Protein AF-A0A0N4THK7-F1 (afdb_monomer)

Structure (mmCIF, N/CA/C/O backbone):
data_AF-A0A0N4THK7-F1
#
_entry.id   AF-A0A0N4THK7-F1
#
loop_
_atom_site.group_PDB
_atom_site.id
_atom_site.type_symbol
_atom_site.label_atom_id
_atom_site.label_alt_id
_atom_site.label_comp_id
_atom_site.label_asym_id
_atom_site.label_entity_id
_atom_site.label_seq_id
_atom_site.pdbx_PDB_ins_code
_atom_site.Cartn_x
_atom_site.Cartn_y
_atom_site.Cartn_z
_atom_site.occupancy
_atom_site.B_iso_or_equiv
_atom_site.auth_seq_id
_atom_site.auth_comp_id
_atom_site.auth_asym_id
_atom_site.auth_atom_id
_atom_site.pdbx_PDB_model_num
ATOM 1 N N . MET A 1 1 ? -6.815 0.777 -5.224 1.00 80.88 1 MET A N 1
ATOM 2 C CA . MET A 1 1 ? -6.163 0.898 -3.899 1.00 80.88 1 MET A CA 1
ATOM 3 C C . MET A 1 1 ? -4.848 1.657 -4.003 1.00 80.88 1 MET A C 1
ATOM 5 O O . MET A 1 1 ? -4.800 2.762 -3.488 1.00 80.88 1 MET A O 1
ATOM 9 N N . VAL A 1 2 ? -3.824 1.123 -4.689 1.00 81.69 2 VAL A N 1
ATOM 10 C CA . VAL A 1 2 ? -2.523 1.810 -4.831 1.00 81.69 2 VAL A CA 1
ATOM 11 C C . VAL A 1 2 ? -2.693 3.181 -5.486 1.00 81.69 2 VAL A C 1
ATOM 13 O O . VAL A 1 2 ? -2.347 4.175 -4.869 1.00 81.69 2 VAL A O 1
ATOM 16 N N . GLU A 1 3 ? -3.331 3.249 -6.658 1.00 85.38 3 GLU A N 1
ATOM 17 C CA . GLU A 1 3 ? -3.635 4.509 -7.360 1.00 85.38 3 GLU A CA 1
ATOM 18 C C . GLU A 1 3 ? -4.343 5.540 -6.467 1.00 85.38 3 GLU A C 1
ATOM 20 O O . GLU A 1 3 ? -3.890 6.670 -6.353 1.00 85.38 3 GLU A O 1
ATOM 25 N N . SER A 1 4 ? -5.399 5.136 -5.755 1.00 84.44 4 SER A N 1
ATOM 26 C CA . SER A 1 4 ? -6.144 6.014 -4.839 1.00 84.44 4 SER A CA 1
ATOM 27 C C . SER A 1 4 ? -5.309 6.512 -3.654 1.00 84.44 4 SER A C 1
ATOM 29 O O . SER A 1 4 ? -5.632 7.541 -3.078 1.00 84.44 4 SER A O 1
ATOM 31 N N . THR A 1 5 ? -4.257 5.781 -3.275 1.00 81.44 5 THR A N 1
ATOM 32 C CA . THR A 1 5 ? -3.351 6.156 -2.177 1.00 81.44 5 THR A CA 1
ATOM 33 C C . THR A 1 5 ? -2.266 7.105 -2.660 1.00 81.44 5 THR A C 1
ATOM 35 O O . THR A 1 5 ? -1.873 8.007 -1.931 1.00 81.44 5 THR A O 1
ATOM 38 N N . ILE A 1 6 ? -1.778 6.898 -3.885 1.00 78.50 6 ILE A N 1
ATOM 39 C CA . ILE A 1 6 ? -0.609 7.609 -4.408 1.00 78.50 6 ILE A CA 1
ATOM 40 C C . ILE A 1 6 ? -0.938 8.742 -5.379 1.00 78.50 6 ILE A C 1
ATOM 42 O O . ILE A 1 6 ? -0.056 9.509 -5.748 1.00 78.50 6 ILE A O 1
ATOM 46 N N . GLY A 1 7 ? -2.198 8.842 -5.794 1.00 82.44 7 GLY A N 1
ATOM 47 C CA . GLY A 1 7 ? -2.658 9.769 -6.815 1.00 82.44 7 GLY A CA 1
ATOM 48 C C . GLY A 1 7 ? -2.552 9.191 -8.228 1.00 82.44 7 GLY A C 1
ATOM 49 O O . GLY A 1 7 ? -1.605 8.481 -8.580 1.00 82.44 7 GLY A O 1
ATOM 50 N N . GLU A 1 8 ? -3.535 9.535 -9.060 1.00 86.75 8 GLU A N 1
ATOM 51 C CA . GLU A 1 8 ? -3.647 9.075 -10.450 1.00 86.75 8 GLU A CA 1
ATOM 52 C C . GLU A 1 8 ? -2.407 9.438 -11.281 1.00 86.75 8 GLU A C 1
ATOM 54 O O . GLU A 1 8 ? -1.868 8.604 -12.010 1.00 86.75 8 GLU A O 1
ATOM 59 N N . GLU A 1 9 ? -1.918 10.675 -11.157 1.00 85.44 9 GLU A N 1
ATOM 60 C CA . GLU A 1 9 ? -0.792 11.157 -11.957 1.00 85.44 9 GLU A CA 1
ATOM 61 C C . GLU A 1 9 ? 0.488 10.362 -11.675 1.00 85.44 9 GLU A C 1
ATOM 63 O O . GLU A 1 9 ? 1.140 9.880 -12.605 1.00 85.44 9 GLU A O 1
ATOM 68 N N . V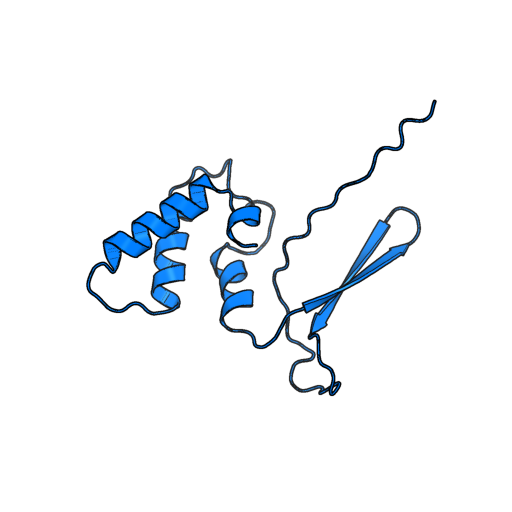AL A 1 10 ? 0.808 10.179 -10.394 1.00 83.25 10 VAL A N 1
ATOM 69 C CA . VAL A 1 10 ? 1.984 9.434 -9.936 1.00 83.25 10 VAL A CA 1
ATOM 70 C C . VAL A 1 10 ? 1.896 7.978 -10.376 1.00 83.25 10 VAL A C 1
ATOM 72 O O . VAL A 1 10 ? 2.858 7.427 -10.914 1.00 83.25 10 VAL A O 1
ATOM 75 N N . PHE A 1 11 ? 0.721 7.364 -10.207 1.00 86.25 11 PHE A N 1
ATOM 76 C CA . PHE A 1 11 ? 0.485 5.990 -10.631 1.00 86.25 11 PHE A CA 1
ATOM 77 C C . PHE A 1 11 ? 0.679 5.822 -12.142 1.00 86.25 11 PHE A C 1
ATOM 79 O O . PHE A 1 11 ? 1.374 4.905 -12.583 1.00 86.25 11 PHE A O 1
ATOM 86 N N . ARG A 1 12 ? 0.130 6.740 -12.945 1.00 89.81 12 ARG A N 1
ATOM 87 C CA . ARG A 1 12 ? 0.258 6.719 -14.406 1.00 89.81 12 ARG A CA 1
ATOM 88 C C . ARG A 1 12 ? 1.705 6.893 -14.861 1.00 89.81 12 ARG A C 1
ATOM 90 O O . ARG A 1 12 ? 2.133 6.191 -15.775 1.00 89.81 12 ARG A O 1
ATOM 97 N N . GLN A 1 13 ? 2.459 7.803 -14.242 1.00 89.31 13 GLN A N 1
ATOM 98 C CA . GLN A 1 13 ? 3.880 7.996 -14.548 1.00 89.31 13 GLN A CA 1
ATOM 99 C C . GLN A 1 13 ? 4.706 6.746 -14.198 1.00 89.31 13 GLN A C 1
ATOM 101 O O . GLN A 1 13 ? 5.504 6.296 -15.021 1.00 89.31 13 GLN A O 1
ATOM 106 N N . GLY A 1 14 ? 4.463 6.137 -13.030 1.00 88.19 14 GLY A N 1
ATOM 107 C CA . GLY A 1 14 ? 5.112 4.887 -12.609 1.00 88.19 14 GLY A CA 1
ATOM 108 C C . GLY A 1 14 ? 4.832 3.727 -13.557 1.00 88.19 14 GLY A C 1
ATOM 109 O O . GLY A 1 14 ? 5.754 3.023 -13.973 1.00 88.19 14 GLY A O 1
ATOM 110 N N . LEU A 1 15 ? 3.571 3.577 -13.969 1.00 90.50 15 LEU A N 1
ATOM 111 C CA . LEU A 1 15 ? 3.168 2.545 -14.916 1.00 90.50 15 LEU A CA 1
ATOM 112 C C . LEU A 1 15 ? 3.772 2.770 -16.307 1.00 90.50 15 LEU A C 1
ATOM 114 O O . LEU A 1 15 ? 4.219 1.814 -16.936 1.00 90.50 15 LEU A O 1
ATOM 118 N N . ASN A 1 16 ? 3.816 4.015 -16.789 1.00 93.31 16 ASN A N 1
ATOM 119 C CA . ASN A 1 16 ? 4.436 4.331 -18.074 1.00 93.31 16 ASN A CA 1
ATOM 120 C C . ASN A 1 16 ? 5.927 3.973 -18.079 1.00 93.31 16 ASN A C 1
ATOM 122 O O . ASN A 1 16 ? 6.380 3.298 -19.001 1.00 93.31 16 ASN A O 1
ATOM 126 N N . LEU A 1 17 ? 6.657 4.353 -17.025 1.00 91.62 17 LEU A N 1
ATOM 127 C CA . LEU A 1 17 ? 8.070 4.015 -16.879 1.00 91.62 17 LEU A CA 1
ATOM 128 C C . LEU A 1 17 ? 8.281 2.497 -16.864 1.00 91.62 17 LEU A C 1
ATOM 130 O O . LEU A 1 17 ? 9.109 1.997 -17.617 1.00 91.62 17 LEU A O 1
ATOM 134 N N . TYR A 1 18 ? 7.497 1.766 -16.069 1.00 92.75 18 TYR A N 1
ATOM 135 C CA . TYR A 1 18 ? 7.560 0.305 -16.011 1.00 92.75 18 TYR A CA 1
ATOM 136 C C . TYR A 1 18 ? 7.331 -0.341 -17.388 1.00 92.75 18 TYR A C 1
ATOM 138 O O . TYR A 1 18 ? 8.119 -1.173 -17.831 1.00 92.75 18 TYR A O 1
ATOM 146 N N . LEU A 1 19 ? 6.286 0.073 -18.110 1.00 94.25 19 LEU A N 1
ATOM 147 C CA . LEU A 1 19 ? 5.970 -0.490 -19.425 1.00 94.25 19 LEU A CA 1
ATOM 148 C C . LEU A 1 19 ? 7.044 -0.188 -20.476 1.00 94.25 19 LEU A C 1
ATOM 150 O O . LEU A 1 19 ? 7.291 -1.026 -21.338 1.00 94.25 19 LEU A O 1
ATOM 154 N N . VAL A 1 20 ? 7.670 0.992 -20.421 1.00 94.44 20 VAL A N 1
ATOM 155 C CA . VAL A 1 20 ? 8.753 1.371 -21.341 1.00 94.44 20 VAL A CA 1
ATOM 156 C C . VAL A 1 20 ? 10.050 0.633 -21.006 1.00 94.44 20 VAL A C 1
ATOM 158 O O . VAL A 1 20 ? 10.702 0.131 -21.919 1.00 94.44 20 VAL A O 1
ATOM 161 N N . GLU A 1 21 ? 10.419 0.536 -19.724 1.00 93.62 21 GLU A N 1
ATOM 162 C CA . GLU A 1 21 ? 11.647 -0.143 -19.278 1.00 93.62 21 GLU A CA 1
ATOM 163 C C . GLU A 1 21 ? 11.634 -1.640 -19.609 1.00 93.62 21 GLU A C 1
ATOM 165 O O . GLU A 1 21 ? 12.659 -2.186 -20.014 1.00 93.62 21 GLU A O 1
ATOM 170 N N . PHE A 1 22 ? 10.473 -2.287 -19.489 1.00 93.75 22 PHE A N 1
ATOM 171 C CA . PHE A 1 22 ? 10.317 -3.730 -19.698 1.00 93.75 22 PHE A CA 1
ATOM 172 C C . PHE A 1 22 ? 9.597 -4.080 -21.007 1.00 93.75 22 PHE A C 1
ATOM 174 O O . PHE A 1 22 ? 9.115 -5.201 -21.188 1.00 93.75 22 PHE A O 1
ATOM 181 N N . ALA A 1 23 ? 9.534 -3.137 -21.951 1.00 94.62 23 ALA A N 1
ATOM 182 C CA . ALA A 1 23 ? 8.924 -3.366 -23.252 1.00 94.62 23 ALA A CA 1
ATOM 183 C C . ALA A 1 23 ? 9.596 -4.547 -23.972 1.00 94.62 23 ALA A C 1
ATOM 185 O O . ALA A 1 23 ? 10.816 -4.590 -24.125 1.00 94.62 23 ALA A O 1
ATOM 186 N N . TYR A 1 24 ? 8.783 -5.491 -24.458 1.00 93.56 24 TYR A N 1
ATOM 187 C CA . TYR A 1 24 ? 9.237 -6.694 -25.176 1.00 93.56 24 TYR A CA 1
ATOM 188 C C . TYR A 1 24 ? 10.143 -7.635 -24.357 1.00 93.56 24 TYR A C 1
ATOM 190 O O . TYR A 1 24 ? 10.789 -8.515 -24.929 1.00 93.56 24 TYR A O 1
ATOM 198 N N . ALA A 1 25 ? 10.170 -7.477 -23.032 1.00 94.50 25 ALA A N 1
ATOM 199 C CA . ALA A 1 25 ? 10.902 -8.318 -22.094 1.00 94.50 25 ALA A CA 1
ATOM 200 C C . ALA A 1 25 ? 9.956 -8.921 -21.040 1.00 94.50 25 ALA A C 1
ATOM 202 O O . ALA A 1 25 ? 8.749 -8.681 -21.043 1.00 94.50 25 ALA A O 1
ATOM 203 N N . ASN A 1 26 ? 10.517 -9.731 -20.141 1.00 92.06 26 ASN A N 1
ATOM 204 C CA . ASN A 1 26 ? 9.821 -10.200 -18.947 1.00 92.06 26 ASN A CA 1
ATOM 205 C C . ASN A 1 26 ? 10.181 -9.293 -17.770 1.00 92.06 26 ASN A C 1
ATOM 207 O O . ASN A 1 26 ? 11.292 -8.769 -17.719 1.00 92.06 26 ASN A O 1
ATOM 211 N N . ALA A 1 27 ? 9.261 -9.161 -16.823 1.00 91.81 27 ALA A N 1
ATOM 212 C CA . ALA A 1 27 ? 9.459 -8.391 -15.608 1.00 91.81 27 ALA A CA 1
ATOM 213 C C . ALA A 1 27 ? 9.017 -9.203 -14.391 1.00 91.81 27 ALA A C 1
ATOM 215 O O . ALA A 1 27 ? 8.063 -9.985 -14.457 1.00 91.81 27 ALA A O 1
ATOM 216 N N . GLU A 1 28 ? 9.698 -8.987 -13.276 1.00 87.75 28 GLU A N 1
ATOM 217 C CA . GLU A 1 28 ? 9.351 -9.544 -11.979 1.00 87.75 28 GLU A CA 1
ATOM 218 C C . GLU A 1 28 ? 8.628 -8.515 -11.095 1.00 87.75 28 GLU A C 1
ATOM 220 O O . GLU A 1 28 ? 8.440 -7.345 -11.432 1.00 87.75 28 GLU A O 1
ATOM 225 N N . LYS A 1 29 ? 8.186 -8.958 -9.917 1.00 83.56 29 LYS A N 1
ATOM 226 C CA . LYS A 1 29 ? 7.501 -8.096 -8.939 1.00 83.56 29 LYS A CA 1
ATOM 227 C C . LYS A 1 29 ? 8.419 -6.990 -8.400 1.00 83.56 29 LYS A C 1
ATOM 229 O O . LYS A 1 29 ? 7.961 -5.884 -8.125 1.00 83.56 29 LYS A O 1
ATOM 234 N N . SER A 1 30 ? 9.709 -7.286 -8.258 1.00 85.31 30 SER A N 1
ATOM 235 C CA . SER A 1 30 ? 10.754 -6.339 -7.847 1.00 85.31 30 SER A CA 1
ATOM 236 C C . SER A 1 30 ? 10.942 -5.209 -8.862 1.00 85.31 30 SER A C 1
ATOM 238 O O . SER A 1 30 ? 11.143 -4.060 -8.470 1.00 85.31 30 SER A O 1
ATOM 240 N N . ASP A 1 31 ? 10.811 -5.514 -10.153 1.00 88.69 31 ASP A N 1
ATOM 241 C CA . ASP A 1 31 ? 10.907 -4.540 -11.239 1.00 88.69 31 ASP A CA 1
ATOM 242 C C . ASP A 1 31 ? 9.784 -3.506 -11.163 1.00 88.69 31 ASP A C 1
ATOM 244 O O . ASP A 1 31 ? 10.030 -2.303 -11.258 1.00 88.69 31 ASP A O 1
ATOM 248 N N . PHE A 1 32 ? 8.560 -3.962 -10.879 1.00 85.56 32 PHE A N 1
ATOM 249 C CA . PHE A 1 32 ? 7.420 -3.079 -10.640 1.00 85.56 32 PHE A CA 1
ATOM 250 C C . PHE A 1 32 ? 7.694 -2.116 -9.474 1.00 85.56 32 PHE A C 1
ATOM 252 O O . PHE A 1 32 ? 7.577 -0.900 -9.621 1.00 85.56 32 PHE A O 1
ATOM 259 N N . LEU A 1 33 ? 8.141 -2.638 -8.327 1.00 83.75 33 LEU A N 1
ATOM 260 C CA . LEU A 1 33 ? 8.484 -1.824 -7.155 1.00 83.75 33 LEU A CA 1
ATOM 261 C C . LEU A 1 33 ? 9.607 -0.815 -7.444 1.00 83.75 33 LEU A C 1
ATOM 263 O O . LEU A 1 33 ? 9.561 0.320 -6.961 1.00 83.75 33 LEU A O 1
ATOM 267 N N . SER A 1 34 ? 10.598 -1.209 -8.244 1.00 86.25 34 SER A N 1
ATOM 268 C CA . SER A 1 34 ? 11.723 -0.366 -8.656 1.00 86.25 34 SER A CA 1
ATOM 269 C C . SER A 1 34 ? 11.267 0.814 -9.517 1.00 86.25 34 SER A C 1
ATOM 271 O O . SER A 1 34 ? 11.605 1.960 -9.205 1.00 86.25 34 SER A O 1
ATOM 273 N N . SER A 1 35 ? 10.455 0.571 -10.553 1.00 87.50 35 SER A N 1
ATOM 274 C CA . SER A 1 35 ? 9.947 1.634 -11.430 1.00 87.50 35 SER A CA 1
ATOM 275 C C . SER A 1 35 ? 9.085 2.636 -10.657 1.00 87.50 35 SER A C 1
ATOM 277 O O . SER A 1 35 ? 9.261 3.843 -10.815 1.00 87.50 35 SER A O 1
ATOM 279 N N . PHE A 1 36 ? 8.229 2.167 -9.744 1.00 83.88 36 PHE A N 1
ATOM 280 C CA . PHE A 1 36 ? 7.447 3.066 -8.894 1.00 83.88 36 PHE A CA 1
ATOM 281 C C . PHE A 1 36 ? 8.355 3.859 -7.949 1.00 83.88 36 PHE A C 1
ATOM 283 O O . PHE A 1 36 ? 8.271 5.083 -7.918 1.00 83.88 36 PHE A O 1
ATOM 290 N N . SER A 1 37 ? 9.301 3.210 -7.264 1.00 81.69 37 SER A N 1
ATOM 291 C CA . SER A 1 37 ? 10.244 3.882 -6.353 1.00 81.69 37 SER A CA 1
ATOM 292 C C . SER A 1 37 ? 11.055 4.997 -7.025 1.00 81.69 37 SER A C 1
ATOM 294 O O . SER A 1 37 ? 11.373 5.994 -6.377 1.00 81.69 37 SER A O 1
ATOM 296 N N . LY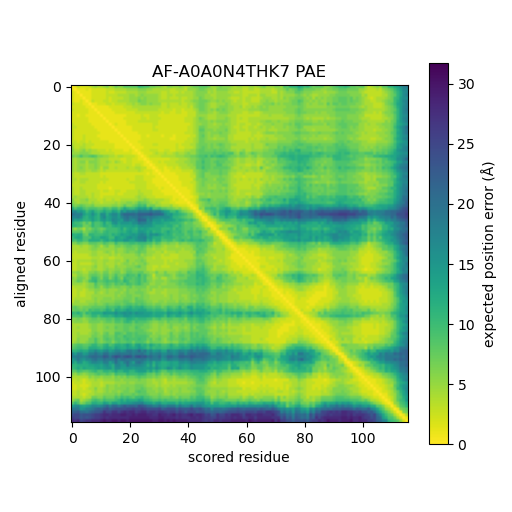S A 1 38 ? 11.399 4.853 -8.315 1.00 84.25 38 LYS A N 1
ATOM 297 C CA . LYS A 1 38 ? 12.066 5.910 -9.098 1.00 84.25 38 LYS A CA 1
ATOM 298 C C . LYS A 1 38 ? 11.184 7.143 -9.250 1.00 84.25 38 LYS A C 1
ATOM 300 O O . LYS A 1 38 ? 11.676 8.247 -9.043 1.00 84.25 38 LYS A O 1
ATOM 305 N N . ILE A 1 39 ? 9.903 6.951 -9.570 1.00 83.12 39 ILE A N 1
ATOM 306 C CA . ILE A 1 39 ? 8.949 8.056 -9.654 1.00 83.12 39 ILE A CA 1
ATOM 307 C C . ILE A 1 39 ? 8.796 8.704 -8.283 1.00 83.12 39 ILE A C 1
ATOM 309 O O . ILE A 1 39 ? 9.016 9.899 -8.191 1.00 83.12 39 ILE A O 1
ATOM 313 N N . PHE A 1 40 ? 8.582 7.951 -7.201 1.00 74.81 40 PHE A N 1
ATOM 314 C CA . PHE A 1 40 ? 8.441 8.547 -5.861 1.00 74.81 40 PHE A CA 1
ATOM 315 C C . PHE A 1 40 ? 9.631 9.386 -5.405 1.00 74.81 40 PHE A C 1
ATOM 317 O O . PHE A 1 40 ? 9.437 10.419 -4.780 1.00 74.81 40 PHE A O 1
ATOM 324 N N . LYS A 1 41 ? 10.857 8.987 -5.755 1.00 74.81 41 LYS A N 1
ATOM 325 C CA . LYS A 1 41 ? 12.055 9.796 -5.486 1.00 74.81 41 LYS A CA 1
ATOM 326 C C . LYS A 1 41 ? 12.138 11.065 -6.337 1.00 74.81 41 LYS A C 1
ATOM 328 O O . LYS A 1 41 ? 12.866 11.980 -5.969 1.00 74.81 41 LYS A O 1
ATOM 333 N N . ALA A 1 42 ? 11.485 11.076 -7.496 1.00 74.56 42 ALA A N 1
ATOM 334 C CA . ALA A 1 42 ? 11.498 12.184 -8.442 1.00 74.56 42 ALA A CA 1
ATOM 335 C C . ALA A 1 42 ? 10.363 13.194 -8.205 1.00 74.56 42 ALA A C 1
ATOM 337 O O . ALA A 1 42 ? 10.487 14.336 -8.644 1.00 74.56 42 ALA A O 1
ATOM 338 N N . ILE A 1 43 ? 9.274 12.799 -7.535 1.00 67.88 43 ILE A N 1
ATOM 339 C CA . ILE A 1 43 ? 8.217 13.731 -7.133 1.00 67.88 43 ILE A CA 1
ATOM 340 C C . ILE A 1 43 ? 8.750 14.584 -5.975 1.00 67.88 43 ILE A C 1
ATOM 342 O O . ILE A 1 43 ? 9.368 14.068 -5.044 1.00 67.88 43 ILE A O 1
ATOM 346 N N . ASP A 1 44 ? 8.505 15.891 -6.031 1.00 57.12 44 ASP A N 1
ATOM 347 C CA . ASP A 1 44 ? 8.820 16.812 -4.940 1.00 57.12 44 ASP A CA 1
ATOM 348 C C . ASP A 1 44 ? 8.160 16.355 -3.626 1.00 57.12 44 ASP A C 1
ATOM 350 O O . ASP A 1 44 ? 6.996 15.944 -3.614 1.00 57.12 44 ASP A O 1
ATOM 354 N N . TYR A 1 45 ? 8.879 16.512 -2.508 1.00 52.69 45 TYR A N 1
ATOM 355 C CA . TYR A 1 45 ? 8.464 16.121 -1.149 1.00 52.69 45 TYR A CA 1
ATOM 356 C C . TYR A 1 45 ? 7.056 16.604 -0.746 1.00 52.69 45 TYR A C 1
ATOM 358 O O . TYR A 1 45 ? 6.446 16.052 0.161 1.00 52.69 45 TYR A O 1
ATOM 366 N N . HIS A 1 46 ? 6.514 17.625 -1.411 1.00 51.66 46 HIS A N 1
ATOM 367 C CA . HIS A 1 46 ? 5.214 18.216 -1.105 1.00 51.66 46 HIS A CA 1
ATOM 368 C C . HIS A 1 46 ? 3.995 17.343 -1.453 1.00 51.66 46 HIS A C 1
ATOM 370 O O . HIS A 1 46 ? 2.917 17.615 -0.931 1.00 51.66 46 HIS A O 1
ATOM 376 N N . HIS A 1 47 ? 4.148 16.312 -2.291 1.00 57.12 47 HIS A N 1
ATOM 377 C CA . HIS A 1 47 ? 3.053 15.413 -2.689 1.00 57.12 47 HIS A CA 1
ATOM 378 C C . HIS A 1 47 ? 3.272 13.952 -2.283 1.00 57.12 47 HIS A C 1
ATOM 380 O O . HIS A 1 47 ? 2.549 13.087 -2.767 1.00 57.12 47 HIS A O 1
ATOM 386 N N . ASP A 1 48 ? 4.243 13.653 -1.415 1.00 64.00 48 ASP A N 1
ATOM 387 C CA . ASP A 1 48 ? 4.422 12.289 -0.917 1.00 64.00 48 ASP A CA 1
ATOM 388 C C . ASP A 1 48 ? 3.349 11.971 0.148 1.00 64.00 48 ASP A C 1
ATOM 390 O O . ASP A 1 48 ? 3.405 12.518 1.257 1.00 64.00 48 ASP A O 1
ATOM 394 N N . PRO A 1 49 ? 2.373 11.084 -0.143 1.00 65.06 49 PRO A N 1
ATOM 395 C CA . PRO A 1 49 ? 1.327 10.729 0.814 1.00 65.06 49 PRO A CA 1
ATOM 396 C C . PRO A 1 49 ? 1.872 9.943 2.015 1.00 65.06 49 PRO A C 1
ATOM 398 O O . PRO A 1 49 ? 1.160 9.764 3.002 1.00 65.06 49 PRO A O 1
ATOM 401 N N . PHE A 1 50 ? 3.129 9.494 1.957 1.00 68.81 50 PHE A N 1
ATOM 402 C CA . PHE A 1 50 ? 3.795 8.748 3.016 1.00 68.81 50 PHE A CA 1
ATOM 403 C C . PHE A 1 50 ? 4.768 9.600 3.840 1.00 68.81 50 PHE A C 1
ATOM 405 O O . PHE A 1 50 ? 5.330 9.082 4.804 1.00 68.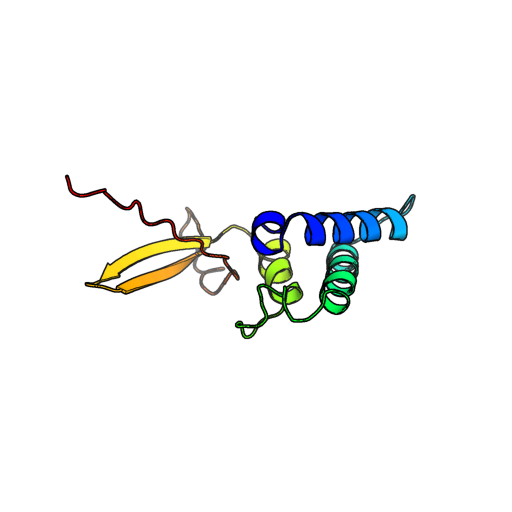81 50 PHE A O 1
ATOM 412 N N . LEU A 1 51 ? 4.932 10.901 3.550 1.00 64.69 51 LEU A N 1
ATOM 413 C CA . LEU A 1 51 ? 5.902 11.771 4.238 1.00 64.69 51 LEU A CA 1
ATOM 414 C C . LEU A 1 51 ? 5.666 11.877 5.755 1.00 64.69 51 LEU A C 1
ATOM 416 O O . LEU A 1 51 ? 6.605 12.031 6.532 1.00 64.69 51 LEU A O 1
ATOM 420 N N . SER A 1 52 ? 4.405 11.799 6.182 1.00 63.81 52 SER A N 1
ATOM 421 C CA . SER A 1 52 ? 4.003 11.815 7.594 1.00 63.81 52 SER A CA 1
ATOM 422 C C . SER A 1 52 ? 4.057 10.434 8.258 1.00 63.81 52 SER A C 1
ATOM 424 O O . SER A 1 52 ? 3.746 10.304 9.443 1.00 63.81 52 SER A O 1
ATOM 426 N N . THR A 1 53 ? 4.440 9.395 7.513 1.00 66.94 53 THR A N 1
ATOM 427 C CA . THR A 1 53 ? 4.448 8.005 7.967 1.00 66.94 53 THR A CA 1
ATOM 428 C C . THR A 1 53 ? 5.871 7.464 8.089 1.00 66.94 53 THR A C 1
ATOM 430 O O . THR A 1 53 ? 6.784 7.875 7.382 1.00 66.94 53 THR A O 1
ATOM 433 N N . ASN A 1 54 ? 6.074 6.498 8.987 1.00 69.56 54 ASN A N 1
ATOM 434 C CA . ASN A 1 54 ? 7.383 5.865 9.205 1.00 69.56 54 ASN A CA 1
ATOM 435 C C . ASN A 1 54 ? 7.713 4.768 8.174 1.00 69.56 54 ASN A C 1
ATOM 437 O O . ASN A 1 54 ? 8.542 3.902 8.451 1.00 69.56 54 ASN A O 1
ATOM 441 N N . PHE A 1 55 ? 7.025 4.728 7.034 1.00 72.69 55 PHE A N 1
ATOM 442 C CA . PHE A 1 55 ? 7.209 3.688 6.027 1.00 72.69 55 PHE A CA 1
ATOM 443 C C . PHE A 1 55 ? 7.148 4.277 4.620 1.00 72.69 55 PHE A C 1
ATOM 445 O O . PHE A 1 55 ? 6.531 5.309 4.387 1.00 72.69 55 PHE A O 1
ATOM 452 N N . SER A 1 56 ? 7.822 3.622 3.682 1.00 78.06 56 SER A N 1
ATOM 453 C CA . SER A 1 56 ? 7.903 4.056 2.290 1.00 78.06 56 SER A CA 1
ATOM 454 C C . SER A 1 56 ? 6.800 3.432 1.434 1.00 78.06 56 SER A C 1
ATOM 456 O O . SER A 1 56 ? 6.170 2.441 1.816 1.00 78.06 56 SER A O 1
ATOM 458 N N . VAL A 1 57 ?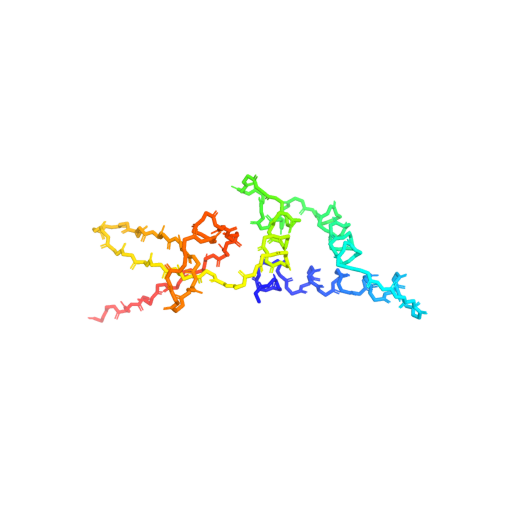 6.617 3.942 0.212 1.00 76.44 57 VAL A N 1
ATOM 459 C CA . VAL A 1 57 ? 5.716 3.297 -0.758 1.00 76.44 57 VAL A CA 1
ATOM 460 C C . VAL A 1 57 ? 6.125 1.855 -1.061 1.00 76.44 57 VAL A C 1
ATOM 462 O O . VAL A 1 57 ? 5.279 1.032 -1.404 1.00 76.44 57 VAL A O 1
ATOM 465 N N . TYR A 1 58 ? 7.424 1.557 -0.946 1.00 79.38 58 TYR A N 1
ATOM 466 C CA . TYR A 1 58 ? 7.944 0.215 -1.132 1.00 79.38 58 TYR A CA 1
ATOM 467 C C . TYR 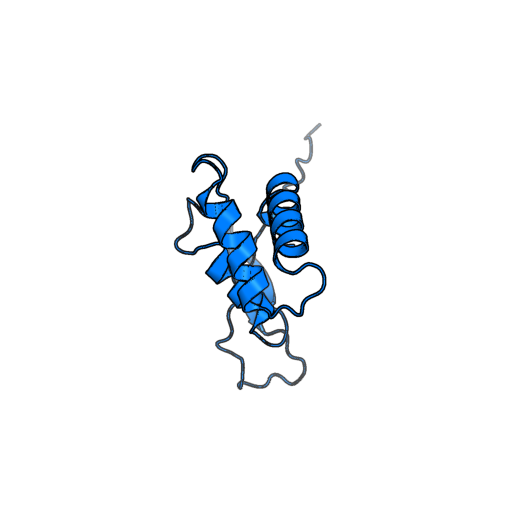A 1 58 ? 7.355 -0.694 -0.058 1.00 79.38 58 TYR A C 1
ATOM 469 O O . TYR A 1 58 ? 6.705 -1.669 -0.403 1.00 79.38 58 TYR A O 1
ATOM 477 N N . ASP A 1 59 ? 7.474 -0.317 1.217 1.00 82.50 59 ASP A N 1
ATOM 478 C CA . ASP A 1 59 ? 6.932 -1.085 2.348 1.00 82.50 59 ASP A CA 1
ATOM 479 C C . ASP A 1 59 ? 5.412 -1.250 2.252 1.00 82.50 59 ASP A C 1
ATOM 481 O O . ASP A 1 59 ? 4.854 -2.286 2.617 1.00 82.50 59 ASP A O 1
ATOM 485 N N . TYR A 1 60 ? 4.733 -0.221 1.738 1.00 84.31 60 TYR A N 1
ATOM 486 C CA . TYR A 1 60 ? 3.309 -0.273 1.459 1.00 84.31 60 TYR A CA 1
ATOM 487 C C . TYR A 1 60 ? 2.990 -1.351 0.419 1.00 84.31 60 TYR A C 1
ATOM 489 O O . TYR A 1 60 ? 2.301 -2.316 0.743 1.00 84.31 60 TYR A O 1
ATOM 497 N N . ILE A 1 61 ? 3.510 -1.232 -0.805 1.00 82.19 61 ILE A N 1
ATOM 498 C CA . ILE A 1 61 ? 3.208 -2.169 -1.897 1.00 82.19 61 ILE A CA 1
ATOM 499 C C . ILE A 1 61 ? 3.717 -3.586 -1.563 1.00 82.19 61 ILE A C 1
ATOM 501 O O . ILE A 1 61 ? 3.018 -4.563 -1.836 1.00 82.19 61 ILE A O 1
ATOM 505 N N . ASP A 1 62 ? 4.885 -3.707 -0.931 1.00 84.94 62 ASP A N 1
ATOM 506 C CA . ASP A 1 62 ? 5.487 -4.969 -0.486 1.00 84.94 62 ASP A CA 1
ATOM 507 C C . ASP A 1 62 ? 4.552 -5.736 0.462 1.00 84.94 62 ASP A C 1
ATOM 509 O O . ASP A 1 62 ? 4.264 -6.914 0.224 1.00 84.94 62 ASP A O 1
ATOM 513 N N . SER A 1 63 ? 3.954 -5.036 1.439 1.00 86.06 63 SER A N 1
ATOM 514 C CA . SER A 1 63 ? 2.984 -5.633 2.369 1.00 86.06 63 SER A CA 1
ATOM 515 C C . SER A 1 63 ? 1.744 -6.212 1.678 1.00 86.06 63 SER A C 1
ATOM 517 O O . SER A 1 63 ? 1.127 -7.137 2.194 1.00 86.06 63 SER A O 1
ATOM 519 N N . TRP A 1 64 ? 1.394 -5.721 0.486 1.00 85.06 64 TRP A N 1
ATOM 520 C CA . TRP A 1 64 ? 0.238 -6.198 -0.276 1.00 85.06 64 TRP A CA 1
ATOM 521 C C . TRP A 1 64 ? 0.576 -7.267 -1.320 1.00 85.06 64 TRP A C 1
ATOM 523 O O . TRP A 1 64 ? -0.279 -8.091 -1.630 1.00 85.06 64 TRP A O 1
ATOM 533 N N . ILE A 1 65 ? 1.790 -7.272 -1.881 1.00 82.12 65 ILE A N 1
ATOM 534 C CA . ILE A 1 65 ? 2.170 -8.195 -2.966 1.00 82.12 65 ILE A CA 1
ATOM 535 C C . ILE A 1 65 ? 2.686 -9.543 -2.442 1.00 82.12 65 ILE A C 1
ATOM 537 O O . ILE A 1 65 ? 2.455 -10.577 -3.080 1.00 82.12 65 ILE A O 1
ATOM 541 N N . TYR A 1 66 ? 3.417 -9.547 -1.324 1.00 79.12 66 TYR A N 1
ATOM 542 C CA . TYR A 1 66 ? 4.107 -10.749 -0.835 1.00 79.12 66 TYR A CA 1
ATOM 543 C C . TYR A 1 66 ? 3.339 -11.523 0.238 1.00 79.12 66 TYR A C 1
ATOM 545 O O . TYR A 1 66 ? 3.702 -12.658 0.547 1.00 79.12 66 TYR A O 1
ATOM 553 N N . GLN A 1 67 ? 2.270 -10.946 0.785 1.00 82.56 67 GLN A N 1
ATOM 554 C CA . GLN A 1 67 ? 1.475 -11.566 1.840 1.00 82.56 67 GLN A CA 1
ATOM 555 C C . GLN A 1 67 ? 0.250 -12.275 1.255 1.00 82.56 67 GLN A C 1
ATOM 557 O O . GLN A 1 67 ? -0.416 -11.771 0.352 1.00 82.56 67 GLN A O 1
ATOM 562 N N . ARG A 1 68 ? -0.060 -13.469 1.770 1.00 82.50 68 ARG A N 1
ATOM 563 C CA . ARG A 1 68 ? -1.261 -14.215 1.380 1.00 82.50 68 ARG A CA 1
ATOM 564 C C . ARG A 1 68 ? -2.483 -13.648 2.104 1.00 82.50 68 ARG A C 1
ATOM 566 O O . ARG A 1 68 ? -2.444 -13.443 3.310 1.00 82.50 68 ARG A O 1
ATOM 573 N N . GLY A 1 69 ? -3.594 -13.516 1.382 1.00 86.19 69 GLY A N 1
ATOM 574 C CA . GLY A 1 69 ? -4.874 -13.099 1.954 1.00 86.19 69 GLY A CA 1
ATOM 575 C C . GLY A 1 69 ? -5.040 -11.582 1.977 1.00 86.19 69 GLY A C 1
ATOM 576 O O . GLY A 1 69 ? -4.433 -10.871 1.180 1.00 86.19 69 GLY A O 1
ATOM 577 N N . PHE A 1 70 ? -5.917 -11.101 2.852 1.00 88.31 70 PHE A N 1
ATOM 578 C CA . PHE A 1 70 ? -6.216 -9.680 3.012 1.00 88.31 70 PHE A CA 1
ATOM 579 C C . PHE A 1 70 ? -6.629 -9.378 4.461 1.00 88.31 70 PHE A C 1
ATOM 581 O O . PHE A 1 70 ? -7.103 -10.277 5.167 1.00 88.31 70 PHE A O 1
ATOM 588 N N . PRO A 1 71 ? -6.460 -8.126 4.919 1.00 91.00 71 PRO A N 1
ATOM 589 C CA . PRO A 1 71 ? -6.804 -7.745 6.279 1.00 91.00 71 PRO A CA 1
ATOM 590 C C . PRO A 1 71 ? -8.320 -7.613 6.455 1.00 91.00 71 PRO A C 1
ATOM 592 O O . PRO A 1 71 ? -9.010 -6.990 5.648 1.00 91.00 71 PRO A O 1
ATOM 595 N N . LEU A 1 72 ? -8.828 -8.123 7.573 1.00 90.19 72 LEU A N 1
ATOM 596 C CA . LEU A 1 72 ? -10.103 -7.724 8.149 1.00 90.19 72 LEU A CA 1
ATOM 597 C C . LEU A 1 72 ? -9.863 -6.569 9.121 1.00 90.19 72 LEU A C 1
ATOM 599 O O . LEU A 1 72 ? -9.204 -6.742 10.150 1.00 90.19 72 LEU A O 1
ATOM 603 N N . LEU A 1 73 ? -10.439 -5.408 8.817 1.00 91.88 73 LEU A N 1
ATOM 604 C CA . LEU A 1 73 ? -10.435 -4.265 9.722 1.00 91.88 73 LEU A CA 1
ATOM 605 C C . LEU A 1 73 ? -11.654 -4.307 10.642 1.00 91.88 73 LEU A C 1
ATOM 607 O O . LEU A 1 73 ? -12.794 -4.383 10.185 1.00 91.88 73 LEU A O 1
ATOM 611 N N . LYS A 1 74 ? -11.407 -4.221 11.948 1.00 91.81 74 LYS A N 1
ATOM 612 C CA . LYS A 1 74 ? -12.436 -4.022 12.970 1.00 91.81 74 LYS A CA 1
ATOM 613 C C . LYS A 1 74 ? -12.352 -2.581 13.444 1.00 91.81 74 LYS A C 1
ATOM 615 O O . LYS A 1 74 ? -11.329 -2.176 13.994 1.00 91.81 74 LYS A O 1
ATOM 620 N N . VAL A 1 75 ? -13.431 -1.836 13.232 1.00 92.25 75 VAL A N 1
ATOM 621 C CA . VAL A 1 75 ? -13.558 -0.438 13.646 1.00 92.25 75 VAL A CA 1
ATOM 622 C C . VAL A 1 75 ? -14.564 -0.364 14.785 1.00 92.25 75 VAL A C 1
ATOM 624 O O . VAL A 1 75 ? -15.685 -0.860 14.660 1.00 92.25 75 VAL A O 1
ATOM 627 N N . ARG A 1 76 ? -14.163 0.242 15.901 1.00 92.94 76 ARG A N 1
ATOM 628 C CA . ARG A 1 76 ? -15.016 0.455 17.070 1.00 92.94 76 ARG A CA 1
ATOM 629 C C . ARG A 1 76 ? -14.948 1.914 17.493 1.00 92.94 76 ARG A C 1
ATOM 631 O O . ARG A 1 76 ? -13.869 2.427 17.763 1.00 92.94 76 ARG A O 1
ATOM 638 N N . GLN A 1 77 ? -16.102 2.562 17.596 1.00 90.06 77 GLN A N 1
ATOM 639 C CA . GLN A 1 77 ? -16.194 3.893 18.183 1.00 90.06 77 GLN A CA 1
ATOM 640 C C . GLN A 1 77 ? -16.158 3.782 19.712 1.00 90.06 77 GLN A C 1
ATOM 642 O O . GLN A 1 77 ? -16.931 3.028 20.307 1.00 90.06 77 GLN A O 1
ATOM 647 N N . VAL A 1 78 ? -15.246 4.516 20.344 1.00 91.75 78 VAL A N 1
ATOM 648 C CA . VAL A 1 78 ? -15.085 4.591 21.798 1.00 91.75 78 VAL A CA 1
ATOM 649 C C . VAL A 1 78 ? -15.102 6.068 22.189 1.00 91.75 78 VAL A C 1
ATOM 651 O O . VAL A 1 78 ? -14.069 6.735 22.210 1.00 91.75 78 VAL A O 1
ATOM 654 N N . GLY A 1 79 ? -16.302 6.588 22.464 1.00 89.12 79 GLY A N 1
ATOM 655 C CA . GLY A 1 79 ? -16.519 8.023 22.669 1.00 89.12 79 GLY A CA 1
ATOM 656 C C . GLY A 1 79 ? -16.241 8.806 21.386 1.00 89.12 79 GLY A C 1
ATOM 657 O O . GLY A 1 79 ? -16.847 8.521 20.352 1.00 89.12 79 GLY A O 1
ATOM 658 N N . ASP A 1 80 ? -15.287 9.735 21.462 1.00 89.06 80 ASP A N 1
ATOM 659 C CA . ASP A 1 80 ? -14.895 10.621 20.356 1.00 89.06 80 ASP A CA 1
ATOM 660 C C . ASP A 1 80 ? -13.756 10.055 19.487 1.00 89.06 80 ASP A C 1
ATOM 662 O O . ASP A 1 80 ? -13.303 10.706 18.550 1.00 89.06 80 ASP A O 1
ATOM 666 N N . TYR A 1 81 ? -13.268 8.846 19.786 1.00 88.88 81 TYR A N 1
ATOM 667 C CA . TYR A 1 81 ? -12.176 8.214 19.045 1.00 88.88 81 TYR A CA 1
ATOM 668 C C . TYR A 1 81 ? -12.619 6.911 18.380 1.00 88.88 81 TYR A C 1
ATOM 670 O O . TYR A 1 81 ? -13.470 6.178 1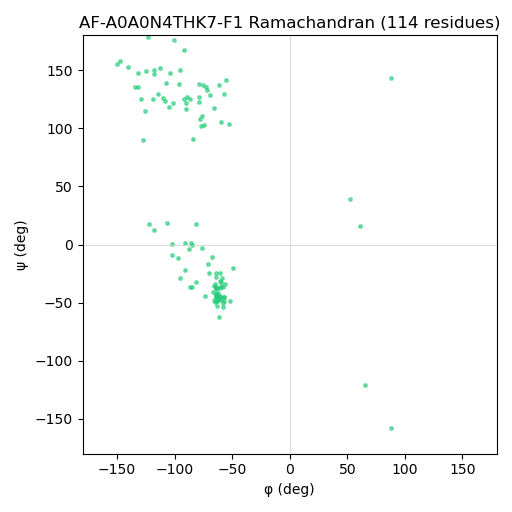8.891 1.00 88.88 81 TYR A O 1
ATOM 678 N N . PHE A 1 82 ? -11.980 6.587 17.257 1.00 89.62 82 PHE A N 1
ATOM 679 C CA . PHE A 1 82 ? -12.122 5.298 16.589 1.00 89.62 82 PHE A CA 1
ATOM 680 C C . PHE A 1 82 ? -10.922 4.409 16.900 1.00 89.62 82 PHE A C 1
ATOM 682 O O . PHE A 1 82 ? -9.778 4.743 16.598 1.00 89.62 82 PHE A O 1
ATOM 689 N N . GLU A 1 83 ? -11.191 3.247 17.482 1.00 92.31 83 GLU A N 1
ATOM 690 C CA . GLU A 1 83 ? -10.214 2.181 17.633 1.00 92.31 83 GLU A CA 1
ATOM 691 C C . GLU A 1 83 ? -10.284 1.275 16.404 1.00 92.31 83 GLU A C 1
ATOM 693 O O . GLU A 1 83 ? -11.337 0.720 16.077 1.00 92.31 83 GLU A O 1
ATOM 698 N N . ILE A 1 84 ? -9.153 1.138 15.715 1.00 91.56 84 ILE A N 1
ATOM 699 C CA . ILE A 1 84 ? -9.032 0.329 14.506 1.00 91.56 84 ILE A CA 1
ATOM 700 C C . ILE A 1 84 ? -8.011 -0.767 14.776 1.00 91.56 84 ILE A C 1
ATOM 702 O O . ILE A 1 84 ? -6.872 -0.496 15.152 1.00 91.56 84 ILE A O 1
ATOM 706 N N . SER A 1 85 ? -8.418 -2.014 14.564 1.00 91.38 85 SER A N 1
ATOM 707 C CA . SER A 1 85 ? -7.532 -3.176 14.635 1.00 9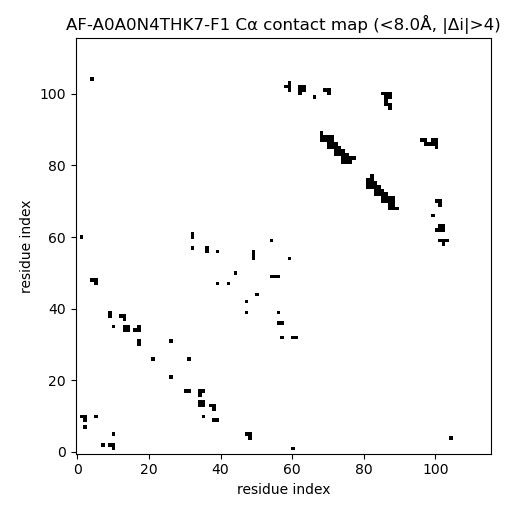1.38 85 SER A CA 1
ATOM 708 C C . SER A 1 85 ? -7.597 -3.971 13.338 1.00 91.38 85 SER A C 1
ATOM 710 O O . SER A 1 85 ? -8.627 -3.991 12.660 1.00 91.38 85 SER A O 1
ATOM 712 N N . GLN A 1 86 ? -6.484 -4.613 12.988 1.00 91.44 86 GLN A N 1
ATOM 713 C CA . GLN A 1 86 ? -6.383 -5.482 11.821 1.00 91.44 86 GLN A CA 1
ATOM 714 C C . GLN A 1 86 ? -6.062 -6.913 12.246 1.00 91.44 86 GLN A C 1
ATOM 716 O O . GLN A 1 86 ? -5.343 -7.132 13.218 1.00 91.44 86 GLN A O 1
ATOM 721 N N . GLN A 1 87 ? -6.590 -7.870 11.496 1.00 89.38 87 GLN A N 1
ATOM 722 C CA . GLN A 1 87 ? -6.231 -9.285 11.565 1.00 89.38 87 GLN A CA 1
ATOM 723 C C . GLN A 1 87 ? -6.357 -9.885 10.163 1.00 89.38 87 GLN A C 1
ATOM 725 O O . GLN A 1 87 ? -7.103 -9.346 9.345 1.00 89.38 87 GLN A O 1
ATOM 730 N N . ILE A 1 88 ? -5.683 -10.996 9.870 1.00 89.00 88 ILE A N 1
ATOM 731 C CA . ILE A 1 88 ? -5.928 -11.711 8.612 1.00 89.00 88 ILE A CA 1
ATOM 732 C C . ILE A 1 88 ? -7.386 -12.186 8.546 1.00 89.00 88 ILE A C 1
ATOM 734 O O . ILE A 1 88 ? -7.950 -12.661 9.535 1.00 89.00 88 ILE A O 1
ATOM 738 N N . PHE A 1 89 ? -8.020 -12.031 7.385 1.00 86.06 89 PHE A N 1
ATOM 739 C CA . PHE A 1 89 ? -9.306 -12.663 7.127 1.00 86.06 89 PHE A CA 1
ATOM 740 C C . PHE A 1 89 ? -9.091 -14.144 6.793 1.00 86.06 89 PHE A C 1
ATOM 742 O O . PHE A 1 89 ? -8.605 -14.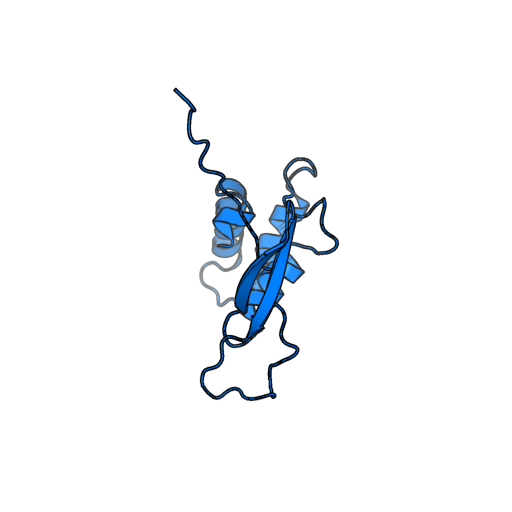478 5.712 1.00 86.06 89 PHE A O 1
ATOM 749 N N . ASP A 1 90 ? -9.456 -15.020 7.726 1.00 82.06 90 ASP A N 1
ATOM 750 C CA . ASP A 1 90 ? -9.383 -16.472 7.576 1.00 82.06 90 ASP A CA 1
ATOM 751 C C . ASP A 1 90 ? -10.688 -17.120 8.068 1.00 82.06 90 ASP A C 1
ATOM 753 O O . ASP A 1 90 ? -11.218 -16.748 9.117 1.00 82.06 90 ASP A O 1
ATOM 757 N N . PHE A 1 91 ? -11.209 -18.081 7.303 1.00 76.50 91 PHE A N 1
ATOM 758 C CA . PHE A 1 91 ? -12.400 -18.854 7.663 1.00 76.50 91 PHE A CA 1
ATOM 759 C C . PHE A 1 91 ? -12.074 -19.999 8.624 1.00 76.50 91 PHE A C 1
ATOM 761 O O . PHE A 1 91 ? -12.898 -20.324 9.479 1.00 76.50 91 PHE A O 1
ATOM 768 N N . ASP A 1 92 ? -10.875 -20.576 8.508 1.00 77.88 92 ASP A N 1
ATOM 769 C CA . ASP A 1 92 ? -10.461 -21.751 9.281 1.00 77.88 92 ASP A CA 1
ATOM 770 C C . ASP A 1 92 ? -9.850 -21.366 10.640 1.00 77.88 92 ASP A C 1
ATOM 772 O O . ASP A 1 92 ? -9.559 -22.231 11.468 1.00 77.88 92 ASP A O 1
ATOM 776 N N . ASN A 1 93 ? -9.707 -20.057 10.893 1.00 68.00 93 ASN A N 1
ATOM 777 C CA . ASN A 1 93 ? -9.154 -19.471 12.115 1.00 68.00 93 ASN A CA 1
ATOM 778 C C . ASN A 1 93 ? -7.781 -20.073 12.471 1.00 68.00 93 ASN A C 1
ATOM 780 O O . ASN A 1 93 ? -7.479 -20.362 13.633 1.00 68.00 93 ASN A O 1
ATOM 784 N N . SER A 1 94 ? -6.965 -20.311 11.440 1.00 68.75 94 SER A N 1
ATOM 785 C CA . SER A 1 94 ? -5.631 -20.871 11.582 1.00 68.75 94 SER A CA 1
ATOM 786 C C . SER A 1 94 ? -4.695 -19.826 12.194 1.00 68.75 94 SER A C 1
ATOM 788 O O . SER A 1 94 ? -4.648 -18.666 11.784 1.00 68.75 94 SER A O 1
ATOM 790 N N . SER A 1 95 ? -3.918 -20.225 13.2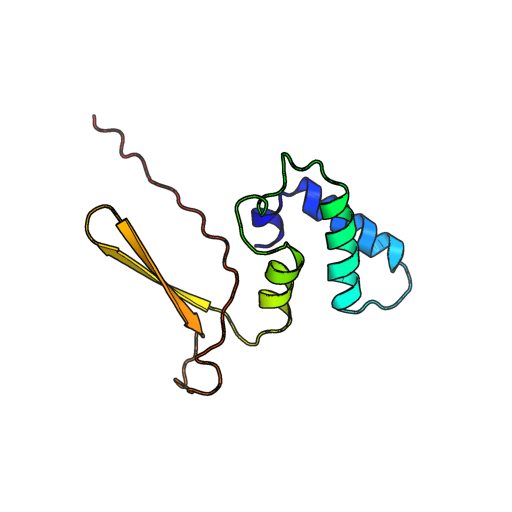01 1.00 71.31 95 SER A N 1
ATOM 791 C CA . SER A 1 95 ? -2.958 -19.327 13.858 1.00 71.31 95 SER A CA 1
ATOM 792 C C . SER A 1 95 ? -1.693 -19.082 13.028 1.00 71.31 95 SER A C 1
ATOM 794 O O . SER A 1 95 ? -0.828 -18.326 13.456 1.00 71.31 95 SER A O 1
ATOM 796 N N . GLU A 1 96 ? -1.559 -19.728 11.867 1.00 72.56 96 GLU A N 1
ATOM 797 C CA . GLU A 1 96 ? -0.338 -19.729 11.051 1.00 72.56 96 GLU A CA 1
ATOM 798 C C . GLU A 1 96 ? 0.019 -18.333 10.515 1.00 72.56 96 GLU A C 1
ATOM 800 O O . GLU A 1 96 ? 1.193 -18.018 10.348 1.00 72.56 96 GLU A O 1
ATOM 805 N N . PHE A 1 97 ? -0.981 -17.468 10.321 1.00 71.56 97 PHE A N 1
ATOM 806 C CA . PHE A 1 97 ? -0.807 -16.130 9.746 1.00 71.56 97 PHE A CA 1
ATOM 807 C C . PHE A 1 97 ? -1.293 -15.004 10.666 1.00 71.56 97 PHE A C 1
ATOM 809 O O . PHE A 1 97 ? -1.502 -13.884 10.199 1.00 71.56 97 PHE A O 1
ATOM 816 N N . ALA A 1 98 ? -1.473 -15.280 11.962 1.00 72.69 98 ALA A N 1
ATOM 817 C CA . ALA A 1 98 ? -2.039 -14.327 12.919 1.00 72.69 98 ALA A CA 1
ATOM 818 C C . ALA A 1 98 ? -1.214 -13.031 13.062 1.00 72.69 98 ALA A C 1
ATOM 820 O O . ALA A 1 98 ? -1.791 -11.965 13.265 1.00 72.69 98 ALA A O 1
ATOM 821 N N . ASP A 1 99 ? 0.108 -13.111 12.886 1.00 78.69 99 ASP A N 1
ATOM 822 C CA . ASP A 1 99 ? 1.023 -11.964 12.985 1.00 78.69 99 ASP A CA 1
ATOM 823 C C . ASP A 1 99 ? 1.163 -11.170 11.671 1.00 78.69 99 ASP A C 1
ATOM 825 O O . ASP A 1 99 ? 1.917 -10.197 11.597 1.00 78.69 99 ASP A O 1
ATOM 829 N N . THR A 1 100 ? 0.447 -11.568 10.615 1.00 83.94 100 THR A N 1
ATOM 830 C CA . THR A 1 100 ? 0.504 -10.901 9.309 1.00 83.94 100 THR A CA 1
ATOM 831 C C . THR A 1 100 ? -0.143 -9.522 9.389 1.00 83.94 100 THR A C 1
ATOM 833 O O . THR A 1 100 ? -1.276 -9.380 9.856 1.00 83.94 100 THR A O 1
ATOM 836 N N . GLN A 1 101 ? 0.570 -8.498 8.919 1.00 86.06 101 GLN A N 1
ATOM 837 C CA . GLN A 1 101 ? 0.105 -7.116 8.942 1.00 86.06 101 GLN A CA 1
ATOM 838 C C . GLN A 1 101 ? 0.285 -6.436 7.592 1.00 86.06 101 GLN A C 1
ATOM 840 O O . GLN A 1 101 ? 1.367 -6.450 6.999 1.00 86.06 101 GLN A O 1
ATOM 845 N N . TRP A 1 102 ? -0.761 -5.722 7.192 1.00 90.00 102 TRP A N 1
ATOM 846 C CA . TRP A 1 102 ? -0.801 -4.910 5.988 1.00 90.00 102 TRP A CA 1
ATOM 847 C C . TRP A 1 102 ? -0.668 -3.432 6.337 1.00 90.00 102 TRP A C 1
ATOM 849 O O . TRP A 1 102 ? -1.160 -2.953 7.368 1.00 90.00 102 TRP A O 1
ATOM 859 N N . LYS A 1 103 ? -0.034 -2.675 5.442 1.00 88.62 103 LYS A N 1
ATOM 860 C CA . LYS A 1 103 ? -0.071 -1.212 5.477 1.00 88.62 103 LYS A CA 1
ATOM 861 C C . LYS A 1 103 ? -1.348 -0.759 4.775 1.00 88.62 103 LYS A C 1
ATOM 863 O O . LYS A 1 103 ? -1.372 -0.616 3.557 1.00 88.62 103 LYS A O 1
ATOM 868 N N . VAL A 1 104 ? -2.440 -0.604 5.522 1.00 88.56 104 VAL A N 1
ATOM 869 C CA . VAL A 1 104 ? -3.755 -0.286 4.942 1.00 88.56 104 VAL A CA 1
ATOM 870 C C . VAL A 1 104 ? -3.973 1.228 4.888 1.00 88.56 104 VAL A C 1
ATOM 872 O O . VAL A 1 104 ? -3.869 1.872 5.932 1.00 88.56 104 VAL A O 1
ATOM 875 N N . PRO A 1 105 ? -4.286 1.814 3.717 1.00 86.06 105 PRO A N 1
ATOM 876 C CA . PRO A 1 105 ? -4.633 3.224 3.634 1.00 86.06 105 PRO A CA 1
ATOM 877 C C . PRO A 1 105 ? -6.091 3.388 4.082 1.00 86.06 105 PRO A C 1
ATOM 879 O O . PRO A 1 105 ? -6.990 2.744 3.537 1.00 86.06 105 PRO A O 1
ATOM 882 N N . ILE A 1 106 ? -6.325 4.213 5.101 1.00 85.69 106 ILE A N 1
ATOM 883 C CA . ILE A 1 106 ? -7.660 4.437 5.661 1.00 85.69 106 ILE A CA 1
ATOM 884 C C . ILE A 1 106 ? -8.120 5.833 5.265 1.00 85.69 106 ILE A C 1
ATOM 886 O O . ILE A 1 106 ? -7.449 6.818 5.560 1.00 85.69 106 ILE A O 1
ATOM 890 N N . PHE A 1 107 ? -9.275 5.898 4.610 1.00 84.62 107 PHE A N 1
ATOM 891 C CA . PHE A 1 107 ? -9.941 7.137 4.230 1.00 84.62 107 PHE A CA 1
ATOM 892 C C . PHE A 1 107 ? -11.252 7.221 5.007 1.00 84.62 107 PHE A C 1
ATOM 894 O O . PHE A 1 107 ? -12.022 6.258 5.018 1.00 84.62 107 PHE A O 1
ATOM 901 N N . THR A 1 108 ? -11.500 8.345 5.670 1.00 82.00 108 THR A N 1
ATOM 902 C CA . THR A 1 108 ? -12.748 8.601 6.389 1.00 82.00 108 THR A CA 1
ATOM 903 C C . THR A 1 108 ? -13.569 9.624 5.621 1.00 82.00 108 THR A C 1
ATOM 905 O O . THR A 1 108 ? -13.038 10.597 5.090 1.00 82.00 108 THR A O 1
ATOM 908 N N . GLN A 1 109 ? -14.874 9.392 5.551 1.00 82.62 109 GLN A N 1
ATOM 909 C CA . GLN A 1 109 ? -15.836 10.375 5.078 1.00 82.62 109 GLN A CA 1
ATOM 910 C C . GLN A 1 109 ? -16.882 10.522 6.174 1.00 82.62 109 GLN A C 1
ATOM 912 O O . GLN A 1 109 ? -17.587 9.563 6.490 1.00 82.62 109 GLN A O 1
ATOM 917 N N . GLU A 1 110 ? -16.947 11.701 6.779 1.00 79.94 110 GLU A N 1
ATOM 918 C CA . GLU A 1 110 ? -18.043 12.048 7.673 1.00 79.94 110 GLU A CA 1
ATOM 919 C C . GLU A 1 110 ? -19.175 12.609 6.816 1.00 79.94 110 GLU A C 1
ATOM 921 O O . GLU A 1 110 ? -18.972 13.512 6.004 1.00 79.94 110 GLU A O 1
ATOM 926 N N . ASN A 1 111 ? -20.365 12.028 6.948 1.00 75.44 111 ASN A N 1
ATOM 927 C CA . ASN A 1 111 ? -21.556 12.640 6.386 1.00 75.44 111 ASN A CA 1
ATOM 928 C C . ASN A 1 111 ? -21.940 13.782 7.322 1.00 75.44 111 ASN A C 1
ATOM 930 O O . ASN A 1 111 ? -22.510 13.531 8.384 1.00 75.44 111 ASN A O 1
ATOM 934 N N . GLU A 1 112 ? -21.622 15.014 6.933 1.00 60.00 112 GLU A N 1
ATOM 935 C CA . GLU A 1 112 ? -22.212 16.197 7.550 1.00 60.00 112 GLU A CA 1
ATOM 936 C C . GLU A 1 112 ? -23.731 16.106 7.338 1.00 60.00 112 GLU A C 1
ATOM 938 O O . GLU A 1 112 ? -24.239 16.235 6.223 1.00 60.00 112 GLU A O 1
ATOM 943 N N . GLN A 1 113 ? -24.471 15.769 8.396 1.00 54.50 113 GLN A N 1
ATOM 944 C CA . GLN A 1 113 ? -25.903 16.028 8.418 1.00 54.50 113 GLN A CA 1
ATOM 945 C C . GLN A 1 113 ? -26.050 17.528 8.647 1.00 54.50 113 GLN A C 1
ATOM 947 O O . GLN A 1 113 ? -25.848 17.995 9.764 1.00 54.50 113 GLN A O 1
ATOM 952 N N . ASP A 1 114 ? -26.363 18.266 7.582 1.00 47.75 114 ASP A N 1
ATOM 953 C CA . ASP A 1 114 ? -26.846 19.641 7.679 1.00 47.75 114 ASP A CA 1
ATOM 954 C C . ASP A 1 114 ? -28.051 19.663 8.639 1.00 47.75 114 ASP A C 1
ATOM 956 O O . ASP A 1 114 ? -29.149 19.210 8.296 1.00 47.75 114 ASP A O 1
ATOM 960 N N . GLU A 1 115 ? -27.839 20.135 9.869 1.00 44.56 115 GLU A N 1
ATOM 961 C CA . GLU A 1 115 ? -28.921 20.455 10.798 1.00 44.56 115 GLU A CA 1
ATOM 962 C C . GLU A 1 115 ? -29.714 21.641 10.223 1.00 44.56 115 GLU A C 1
ATOM 964 O O . GLU A 1 115 ? -29.172 22.728 10.012 1.00 44.56 115 GLU A O 1
ATOM 969 N N . VAL A 1 116 ? -30.999 21.400 9.938 1.00 42.31 116 VAL A N 1
ATOM 970 C CA . VAL A 1 116 ? -32.002 22.402 9.525 1.00 42.31 116 VAL A CA 1
ATOM 971 C C . VAL A 1 116 ? -32.641 23.046 10.747 1.00 42.31 116 VAL A C 1
ATOM 973 O O . VAL A 1 116 ? -33.043 22.285 11.658 1.00 42.31 116 VAL A O 1
#

Sequence (116 aa):
MVESTIGEEVFRQGLNLYLVEFAYANAEKSDFLSSFSKIFKAIDYHHDPFLSTNFSVYDYIDSWIYQRGFPLLKVRQVGDYFEISQQIFDFDNSSEFADTQWKVPIFTQENEQDEV

Foldseek 3Di:
DLCVQQDVVLVVQLVVQLCVVQPPHDDDPVSSLVSSVVSLVVDPPPRQSCNVPPDHVSLQVVLVPVDPADWDWDWDDDDPDIDIDIAGDDPVPDPPCGVRDHPDDDDDDDPPPPDD

Secondary structure (DSSP, 8-state):
-HHHHH-HHHHHHHHHHHHHHTTTS---HHHHHHHHHHHHHHS-GGG-TTTTSSS-HHHHHHHHHSSSS-EEEEEEEETTEEEEEEEE--SS--GGGTT-----------------

Nearest PDB structures (foldseek):
  8yb5-assembly1_B  TM=2.141E-01  e=6.879E+00  Severe acute respiratory syndrome coronavirus 2

Organism: Brugia pahangi (NCBI:txid6280)

Solvent-accessible surface area (backbone atoms only — not comparable to full-atom values): 7518 Å² total; per-residue (Å²): 107,68,44,80,62,61,36,63,68,55,42,51,54,18,50,51,49,36,52,62,76,38,57,100,56,84,80,57,75,66,52,53,52,49,33,36,51,54,45,61,72,68,51,63,80,90,70,49,80,42,73,91,48,101,53,52,72,61,58,35,53,48,36,64,72,76,47,88,80,53,74,40,77,49,78,42,79,60,87,97,44,75,50,76,48,76,35,56,60,62,92,84,70,66,74,89,49,60,87,53,72,68,67,74,89,84,83,87,81,82,81,80,74,83,85,128

pLDDT: mean 81.24, std 11.48, range [42.31, 94.62]

InterPro domains:
  IPR014782 Peptidase M1, membrane alanine aminopeptidase [PF01433] (1-39)
  IPR027268 Peptidase M4/M1, CTD superfamily [G3DSA:1.10.390.10] (1-77)
  IPR050344 Peptidase M1 family aminopeptidases [PTHR11533] (1-112)

Mean predicted aligned error: 7.82 Å

Radius of gyration: 17.88 Å; Cα contacts (8 Å, |Δi|>4): 92; chains: 1; bounding box: 44×44×48 Å